Protein AF-A0A832HZZ3-F1 (afdb_monomer)

Secondary structure (DSSP, 8-state):
--TT-EEEETTT--EEEHHHHS-TTSTT----TTT----EEEPPPSPPPPPPP-

Structure (mmCIF, N/CA/C/O backbone):
data_AF-A0A832HZZ3-F1
#
_entry.id   AF-A0A832HZZ3-F1
#
loop_
_atom_site.group_PDB
_atom_site.id
_atom_site.type_symbol
_atom_site.label_atom_id
_atom_site.label_alt_id
_atom_site.label_comp_id
_atom_site.label_asym_id
_atom_site.label_entity_id
_atom_site.label_seq_id
_atom_site.pdbx_PDB_ins_code
_atom_site.Cartn_x
_atom_site.Cartn_y
_atom_site.Cartn_z
_atom_site.occupancy
_atom_site.B_iso_or_equiv
_atom_site.auth_seq_id
_atom_site.auth_comp_id
_atom_site.auth_asym_id
_atom_site.auth_atom_id
_atom_site.pdbx_PDB_model_num
ATOM 1 N N . MET A 1 1 ? 10.829 5.700 13.731 1.00 42.88 1 MET A N 1
ATOM 2 C CA . MET A 1 1 ? 11.303 5.114 12.461 1.00 42.88 1 MET A CA 1
ATOM 3 C C . MET A 1 1 ? 10.085 4.557 11.723 1.00 42.88 1 MET A C 1
ATOM 5 O O . MET A 1 1 ? 9.381 3.728 12.278 1.00 42.88 1 MET A O 1
ATOM 9 N N . ALA A 1 2 ? 9.721 5.124 10.568 1.00 51.12 2 ALA A N 1
ATOM 10 C CA . ALA A 1 2 ? 8.462 4.845 9.852 1.00 51.12 2 ALA A CA 1
ATOM 11 C C . ALA A 1 2 ? 8.653 3.759 8.776 1.00 51.12 2 ALA A C 1
ATOM 13 O O . ALA A 1 2 ? 8.370 3.969 7.600 1.00 51.12 2 ALA A O 1
ATOM 14 N N . GLU A 1 3 ? 9.195 2.614 9.175 1.00 56.62 3 GLU A N 1
ATOM 15 C CA . GLU A 1 3 ? 9.833 1.652 8.257 1.00 56.62 3 GLU A CA 1
ATOM 16 C C . GLU A 1 3 ? 8.839 0.689 7.595 1.00 56.62 3 GLU A C 1
ATOM 18 O O . GLU A 1 3 ? 9.217 -0.114 6.753 1.00 56.62 3 GLU A O 1
ATOM 23 N N . ASN A 1 4 ? 7.553 0.774 7.955 1.00 69.25 4 ASN A N 1
ATOM 24 C CA . ASN A 1 4 ? 6.555 -0.230 7.585 1.00 69.25 4 ASN A CA 1
ATOM 25 C C . ASN A 1 4 ? 5.258 0.384 7.033 1.00 69.25 4 ASN A C 1
ATOM 27 O O . ASN A 1 4 ? 4.143 -0.027 7.354 1.00 69.25 4 ASN A O 1
ATOM 31 N N . VAL A 1 5 ? 5.386 1.438 6.222 1.00 79.69 5 VAL A N 1
ATOM 32 C CA . VAL A 1 5 ? 4.236 2.011 5.512 1.00 79.69 5 VAL A CA 1
ATOM 33 C C . VAL A 1 5 ? 3.884 1.107 4.332 1.00 79.69 5 VAL A C 1
ATOM 35 O O . VAL A 1 5 ? 4.521 1.160 3.278 1.00 79.69 5 VAL A O 1
ATOM 38 N N . LEU A 1 6 ? 2.852 0.286 4.515 1.00 87.50 6 LEU A N 1
ATOM 39 C CA . LEU A 1 6 ? 2.322 -0.585 3.472 1.00 87.50 6 LEU A CA 1
ATOM 40 C C . LEU A 1 6 ? 1.382 0.180 2.537 1.00 87.50 6 LEU A C 1
ATOM 42 O O . LEU A 1 6 ? 0.528 0.966 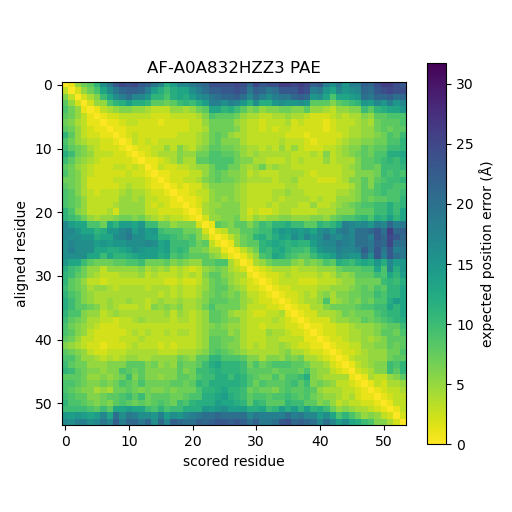2.960 1.00 87.50 6 LEU A O 1
ATOM 46 N N . TYR A 1 7 ? 1.522 -0.094 1.246 1.00 88.38 7 TYR A N 1
ATOM 47 C CA . TYR A 1 7 ? 0.670 0.420 0.187 1.00 88.38 7 TYR A CA 1
ATOM 48 C C . TYR A 1 7 ? -0.129 -0.725 -0.425 1.00 88.38 7 TYR A C 1
ATOM 50 O O . TYR A 1 7 ? 0.425 -1.760 -0.795 1.00 88.38 7 TYR A O 1
ATOM 58 N N . GLN A 1 8 ? -1.435 -0.521 -0.560 1.00 90.06 8 GLN A N 1
ATOM 59 C CA . GLN A 1 8 ? -2.365 -1.467 -1.157 1.00 90.06 8 GLN A CA 1
ATOM 60 C C . GLN A 1 8 ? -2.744 -1.042 -2.573 1.00 90.06 8 GLN A C 1
ATOM 62 O O . GLN A 1 8 ? -3.235 0.067 -2.782 1.00 90.06 8 GLN A O 1
ATOM 67 N N . CYS A 1 9 ? -2.597 -1.932 -3.549 1.00 90.62 9 CYS A N 1
ATOM 68 C CA . CYS A 1 9 ? -3.061 -1.672 -4.906 1.00 90.62 9 CYS A CA 1
ATOM 69 C C . CYS A 1 9 ? -4.583 -1.571 -4.963 1.00 90.62 9 CYS A C 1
ATOM 71 O O . CYS A 1 9 ? -5.282 -2.462 -4.490 1.00 90.62 9 CYS A O 1
ATOM 73 N N . VAL A 1 10 ? -5.098 -0.529 -5.619 1.00 88.94 10 VAL A N 1
ATOM 74 C CA . VAL A 1 10 ? -6.548 -0.348 -5.800 1.00 88.94 10 VAL A CA 1
ATOM 75 C C . VAL A 1 10 ? -7.153 -1.415 -6.717 1.00 88.94 10 VAL A C 1
ATOM 77 O O . VAL A 1 10 ? -8.318 -1.755 -6.555 1.00 88.94 10 VAL A O 1
ATOM 80 N N . ARG A 1 11 ? -6.369 -1.952 -7.663 1.00 88.06 11 ARG A N 1
ATOM 81 C CA . ARG A 1 11 ? -6.861 -2.893 -8.678 1.00 88.06 11 ARG A CA 1
ATOM 82 C C . ARG A 1 11 ? -6.791 -4.354 -8.238 1.00 88.06 11 ARG A C 1
ATOM 84 O O . ARG A 1 11 ? -7.776 -5.062 -8.371 1.00 88.06 11 ARG A O 1
ATOM 91 N N . CYS A 1 12 ? -5.638 -4.812 -7.747 1.00 87.62 12 CYS A N 1
ATOM 92 C CA . CYS A 1 12 ? -5.444 -6.217 -7.362 1.00 87.62 12 CYS A CA 1
ATOM 93 C C . CYS A 1 12 ? -5.434 -6.458 -5.846 1.00 87.62 12 CYS A C 1
ATOM 95 O O . CYS A 1 12 ? -5.293 -7.596 -5.417 1.00 87.62 12 CYS A O 1
ATOM 97 N N . GLY A 1 13 ? -5.514 -5.409 -5.021 1.00 86.75 13 GLY A N 1
ATOM 98 C CA . GLY A 1 13 ? -5.530 -5.540 -3.561 1.00 86.75 13 GLY A CA 1
ATOM 99 C C . GLY A 1 13 ? -4.192 -5.922 -2.917 1.00 86.75 13 GLY A C 1
ATOM 100 O O . GLY A 1 13 ? -4.122 -5.973 -1.689 1.00 86.75 13 GLY A O 1
ATOM 101 N N . LYS A 1 14 ? -3.126 -6.149 -3.703 1.00 86.94 14 LYS A N 1
ATOM 102 C CA . LYS A 1 14 ? -1.798 -6.522 -3.189 1.00 86.94 14 LYS A CA 1
ATOM 103 C C . LYS A 1 14 ? -1.232 -5.438 -2.272 1.00 86.94 14 LYS A C 1
ATOM 105 O O . LYS A 1 14 ? -1.230 -4.263 -2.643 1.00 86.94 14 LYS A O 1
ATOM 110 N N . GLN A 1 15 ? -0.734 -5.856 -1.112 1.00 89.44 15 GLN A N 1
ATOM 111 C CA . GLN A 1 15 ? -0.079 -5.001 -0.125 1.00 89.44 15 GLN A CA 1
ATOM 112 C C . GLN A 1 15 ? 1.434 -5.177 -0.235 1.00 89.44 15 GLN A C 1
ATOM 114 O O . GLN A 1 15 ? 1.912 -6.308 -0.257 1.00 89.44 15 GLN A O 1
ATOM 119 N N . ALA A 1 16 ? 2.168 -4.076 -0.347 1.00 86.81 16 ALA A N 1
ATOM 120 C CA . ALA A 1 16 ? 3.625 -4.088 -0.410 1.00 86.81 16 ALA A CA 1
ATOM 121 C C . ALA A 1 16 ? 4.194 -2.749 0.104 1.00 86.81 16 ALA A C 1
ATOM 123 O O . ALA A 1 16 ? 3.501 -1.726 0.016 1.00 86.81 16 ALA A O 1
ATOM 124 N N . PRO A 1 17 ? 5.421 -2.720 0.649 1.00 87.94 17 PRO A N 1
ATOM 125 C CA . PRO A 1 17 ? 6.095 -1.491 1.060 1.00 87.94 17 PRO A CA 1
ATOM 126 C C . PRO A 1 17 ? 6.469 -0.624 -0.148 1.00 87.94 17 PRO A C 1
ATOM 128 O O . PRO A 1 17 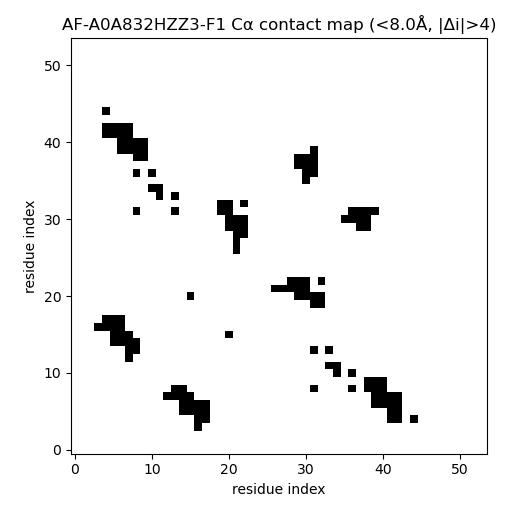? 6.564 -1.114 -1.272 1.00 87.94 17 PRO A O 1
ATOM 131 N N . LEU A 1 18 ? 6.730 0.667 0.083 1.00 83.75 18 LEU A N 1
ATOM 132 C CA . LEU A 1 18 ? 7.072 1.630 -0.977 1.00 83.75 18 LEU A CA 1
ATOM 133 C C . LEU A 1 18 ? 8.206 1.142 -1.897 1.00 83.75 18 LEU A C 1
ATOM 135 O O . LEU A 1 18 ? 8.130 1.332 -3.109 1.00 83.75 18 LEU A O 1
ATOM 139 N N . SER A 1 19 ? 9.211 0.472 -1.329 1.00 81.44 19 SER A N 1
ATOM 140 C CA . SER A 1 19 ? 10.378 -0.051 -2.044 1.00 81.44 19 SER A CA 1
ATOM 141 C C . SER A 1 19 ? 10.015 -1.060 -3.139 1.00 81.44 19 SER A C 1
ATOM 143 O O . SER A 1 19 ? 10.638 -1.074 -4.191 1.00 81.44 19 SER A O 1
ATOM 145 N N . GLU A 1 20 ? 8.977 -1.877 -2.938 1.00 80.38 20 GLU A N 1
ATOM 146 C CA . GLU A 1 20 ? 8.514 -2.831 -3.959 1.00 80.38 20 GLU A CA 1
ATOM 147 C C . GLU A 1 20 ? 7.708 -2.165 -5.084 1.00 80.38 20 GLU A C 1
ATOM 149 O O . GLU A 1 20 ? 7.598 -2.709 -6.185 1.00 80.38 20 GLU A O 1
ATOM 154 N N . TRP A 1 21 ? 7.113 -1.003 -4.806 1.00 80.38 21 TRP A N 1
ATOM 155 C CA . TRP A 1 21 ? 6.343 -0.224 -5.778 1.00 80.38 21 TRP A CA 1
ATOM 156 C C . TRP A 1 21 ? 7.223 0.668 -6.656 1.00 80.38 21 TRP A C 1
ATOM 158 O O . TRP A 1 21 ? 6.873 0.958 -7.802 1.00 80.38 21 TRP A O 1
ATOM 168 N N . GLN A 1 22 ? 8.353 1.115 -6.113 1.00 75.75 22 GLN A N 1
ATOM 169 C CA . GLN A 1 22 ? 9.388 1.862 -6.817 1.00 75.75 22 GLN A CA 1
ATOM 170 C C . GLN A 1 22 ? 10.376 0.875 -7.443 1.00 75.75 22 GLN A C 1
ATOM 172 O O . GLN A 1 22 ? 11.511 0.738 -6.996 1.00 75.75 22 GLN A O 1
ATOM 177 N N . ARG A 1 23 ? 9.927 0.131 -8.460 1.00 65.88 23 ARG A N 1
ATOM 178 C CA . ARG A 1 23 ? 10.836 -0.754 -9.195 1.00 65.88 23 ARG A CA 1
ATOM 179 C C . ARG A 1 23 ? 11.881 0.059 -9.961 1.00 65.88 23 ARG A C 1
ATOM 181 O O 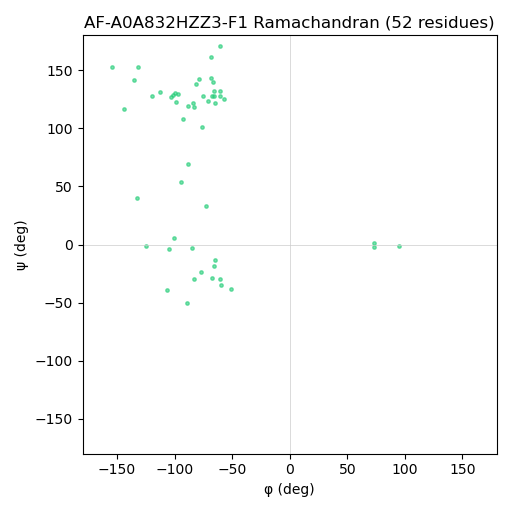. ARG A 1 23 ? 11.578 1.097 -10.543 1.00 65.88 23 ARG A O 1
ATOM 188 N N . ILE A 1 24 ? 13.102 -0.466 -9.935 1.00 56.19 24 ILE A N 1
ATOM 189 C CA . ILE A 1 24 ? 14.364 0.150 -10.376 1.00 56.19 24 ILE A CA 1
ATOM 190 C C . ILE A 1 24 ? 14.403 0.402 -11.896 1.00 56.19 24 ILE A C 1
ATOM 192 O O . ILE A 1 24 ? 15.183 1.227 -12.360 1.00 56.19 24 ILE A O 1
ATOM 196 N N . ASP A 1 25 ? 13.533 -0.261 -12.663 1.00 60.03 25 ASP A N 1
ATOM 197 C CA . ASP A 1 25 ? 13.576 -0.293 -14.132 1.00 60.03 25 ASP A CA 1
ATOM 198 C C . ASP A 1 25 ? 13.430 1.094 -14.783 1.00 60.03 25 ASP A C 1
ATOM 200 O O . ASP A 1 25 ? 13.956 1.331 -15.868 1.00 60.03 25 ASP A O 1
ATOM 204 N N . VAL A 1 26 ? 12.715 2.023 -14.134 1.00 62.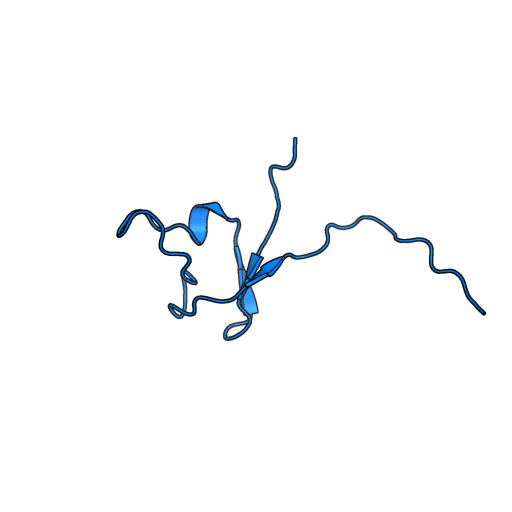16 26 VAL A N 1
ATOM 205 C CA . VAL A 1 26 ? 12.624 3.425 -14.564 1.00 62.16 26 VAL A CA 1
ATOM 206 C C . VAL A 1 26 ? 12.580 4.326 -13.326 1.00 62.16 26 VAL A C 1
ATOM 208 O O . VAL A 1 26 ? 11.600 4.259 -12.572 1.00 62.16 26 VAL A O 1
ATOM 211 N N . PRO A 1 27 ? 13.577 5.203 -13.103 1.00 61.88 27 PRO A N 1
ATOM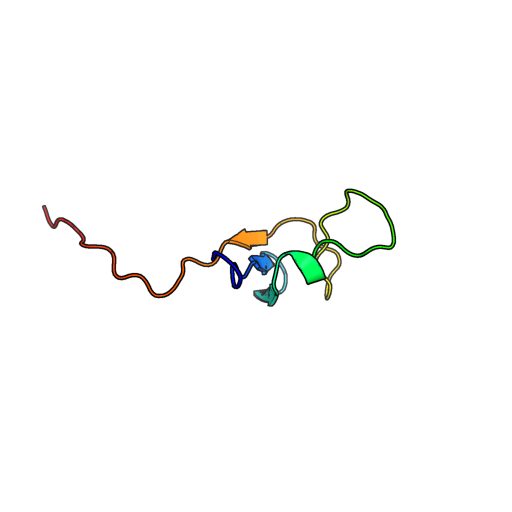 212 C CA . PRO A 1 27 ? 13.550 6.130 -11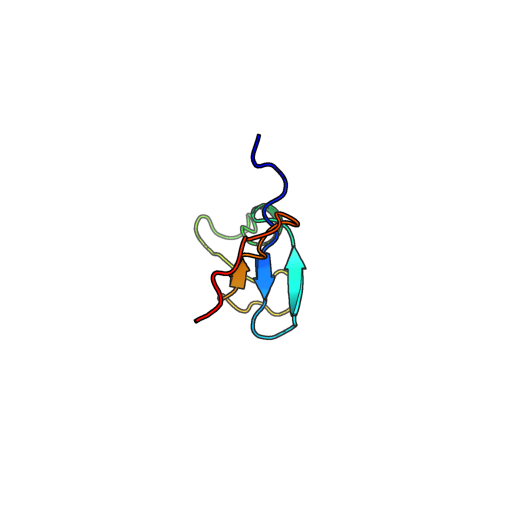.978 1.00 61.88 27 PRO A CA 1
ATOM 213 C C . PRO A 1 27 ? 12.283 6.999 -12.040 1.00 61.88 27 PRO A C 1
ATOM 215 O O . PRO A 1 27 ? 11.984 7.625 -13.055 1.00 61.88 27 PRO A O 1
ATOM 218 N N . GLY A 1 28 ? 11.500 6.995 -10.956 1.00 66.56 28 GLY A N 1
ATOM 219 C CA . GLY A 1 28 ? 10.274 7.794 -10.821 1.00 66.56 28 GLY A CA 1
ATOM 220 C C . GLY A 1 28 ? 8.957 7.093 -11.183 1.00 66.56 28 GLY A C 1
ATOM 221 O O . GLY A 1 28 ? 7.898 7.701 -11.026 1.00 66.56 28 GLY A O 1
ATOM 222 N N . GLN A 1 29 ? 8.959 5.826 -11.620 1.00 73.25 29 GLN A N 1
ATOM 223 C CA . GLN A 1 29 ? 7.705 5.096 -11.846 1.00 73.25 29 GLN A CA 1
ATOM 224 C C . GLN A 1 29 ? 7.212 4.366 -10.593 1.00 73.25 29 GLN A C 1
ATOM 226 O O . GLN A 1 29 ? 7.840 3.44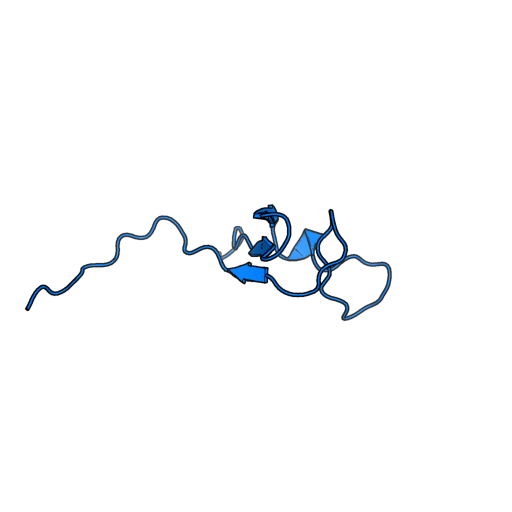4 -10.088 1.00 73.25 29 GLN A O 1
ATOM 231 N N . PHE A 1 30 ? 6.016 4.740 -10.139 1.00 80.94 30 PHE A N 1
ATOM 232 C CA . PHE A 1 30 ? 5.274 4.021 -9.108 1.00 80.94 30 PHE A CA 1
ATOM 233 C C . PHE A 1 30 ? 4.322 3.020 -9.774 1.00 80.94 30 PHE A C 1
ATOM 235 O O . PHE A 1 30 ? 3.336 3.411 -10.408 1.00 80.94 30 PHE A O 1
ATOM 242 N N . LYS A 1 31 ? 4.626 1.724 -9.679 1.00 82.75 31 LYS A N 1
ATOM 243 C CA . LYS A 1 31 ? 3.853 0.652 -10.321 1.00 82.75 31 LYS A CA 1
ATOM 244 C C . LYS A 1 31 ? 3.629 -0.504 -9.361 1.00 82.75 31 LYS A C 1
ATOM 246 O O . LYS A 1 31 ? 4.516 -0.904 -8.620 1.00 82.75 31 LYS A O 1
ATOM 251 N N . CYS A 1 32 ? 2.440 -1.093 -9.424 1.00 84.19 32 CYS A N 1
ATOM 252 C CA . CYS A 1 32 ? 2.139 -2.290 -8.662 1.00 84.19 32 CYS A CA 1
ATOM 253 C C . CYS A 1 32 ? 3.001 -3.460 -9.168 1.00 84.19 32 CYS A C 1
ATOM 255 O O . CYS A 1 32 ? 2.922 -3.776 -10.361 1.00 84.19 32 CYS A O 1
ATOM 257 N N . PRO A 1 33 ? 3.723 -4.174 -8.284 1.00 81.69 33 PRO A N 1
ATOM 258 C CA . PRO A 1 33 ? 4.600 -5.281 -8.670 1.00 81.69 33 PRO A CA 1
ATOM 259 C C . PRO A 1 33 ? 3.868 -6.492 -9.275 1.00 81.69 33 PRO A C 1
ATOM 261 O O . PRO A 1 33 ? 4.512 -7.384 -9.820 1.00 81.69 33 PRO A O 1
ATOM 264 N N . SER A 1 34 ? 2.539 -6.559 -9.149 1.00 83.88 34 SER A N 1
ATOM 265 C CA . SER A 1 34 ? 1.724 -7.690 -9.612 1.00 83.88 34 SER A CA 1
ATOM 266 C C . SER A 1 34 ? 0.909 -7.395 -10.872 1.00 83.88 34 SER A C 1
ATOM 268 O O . SER A 1 34 ? 0.805 -8.267 -11.723 1.00 83.88 34 SER A O 1
ATOM 270 N N . CYS A 1 35 ? 0.332 -6.197 -11.012 1.00 84.94 35 CYS A N 1
ATOM 271 C CA . CYS A 1 35 ? -0.559 -5.878 -12.138 1.00 84.94 35 CYS A CA 1
ATOM 272 C C . CYS A 1 35 ? -0.147 -4.637 -12.947 1.00 84.94 35 CYS A C 1
ATOM 274 O O . CYS A 1 35 ? -0.854 -4.258 -13.878 1.00 84.94 35 CYS A O 1
ATOM 276 N N . GLY A 1 36 ? 0.940 -3.953 -12.570 1.00 81.75 36 GLY A N 1
ATOM 277 C CA . GLY A 1 36 ? 1.428 -2.746 -13.250 1.00 81.75 36 GLY A CA 1
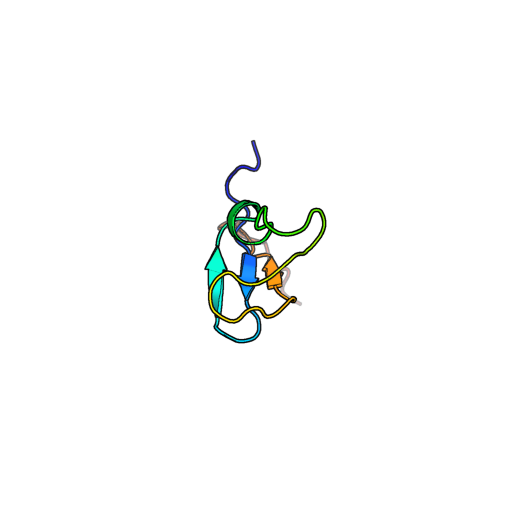ATOM 278 C C . GLY A 1 36 ? 0.595 -1.475 -13.026 1.00 81.75 36 GLY A C 1
ATOM 279 O O . GLY A 1 36 ? 0.931 -0.424 -13.569 1.00 81.75 36 GLY A O 1
ATOM 280 N N . TYR A 1 37 ? -0.475 -1.535 -12.223 1.00 87.19 37 TYR A N 1
ATOM 281 C CA . TYR A 1 37 ? -1.327 -0.379 -11.928 1.00 87.19 37 TYR A CA 1
ATOM 282 C C . TYR A 1 37 ? -0.595 0.669 -11.079 1.00 87.19 37 TYR A C 1
ATOM 284 O O . TYR A 1 37 ? 0.178 0.313 -10.194 1.00 87.19 37 TYR A O 1
ATOM 292 N N . LYS A 1 38 ? -0.847 1.959 -11.317 1.00 85.12 38 LYS A N 1
ATOM 293 C CA . LYS A 1 38 ? -0.046 3.067 -10.756 1.00 85.12 38 LYS A CA 1
ATOM 294 C C . LYS A 1 38 ? -0.666 3.753 -9.534 1.00 85.12 38 LYS A C 1
ATOM 296 O O . LYS A 1 38 ? -0.157 4.766 -9.075 1.00 85.12 38 LYS A O 1
ATOM 301 N N . VAL A 1 39 ? -1.782 3.239 -9.021 1.00 85.12 39 VAL A N 1
ATOM 302 C CA . VAL A 1 39 ? -2.507 3.852 -7.897 1.00 85.12 39 VAL A CA 1
ATOM 303 C C . VAL A 1 39 ? -2.564 2.882 -6.723 1.00 85.12 39 VAL A C 1
ATOM 305 O O . VAL A 1 39 ? -2.999 1.733 -6.871 1.00 85.12 39 VAL A O 1
ATOM 308 N N . ALA A 1 40 ? -2.152 3.365 -5.551 1.00 89.56 40 ALA A N 1
ATOM 309 C CA . ALA A 1 40 ? -2.186 2.626 -4.297 1.00 89.56 40 ALA A CA 1
ATOM 310 C C . ALA A 1 40 ? -2.801 3.452 -3.163 1.00 89.56 40 ALA A C 1
ATOM 312 O O . ALA A 1 40 ? -2.721 4.679 -3.149 1.00 89.56 40 ALA A O 1
ATOM 313 N N . LYS A 1 41 ? -3.380 2.764 -2.182 1.00 89.56 41 LYS A N 1
ATOM 314 C CA . LYS A 1 41 ? -3.875 3.323 -0.923 1.00 89.56 41 LYS A CA 1
ATOM 315 C C . LYS A 1 41 ? -2.845 3.064 0.169 1.00 89.56 41 LYS A C 1
ATOM 317 O O . LYS A 1 41 ? -2.401 1.932 0.334 1.00 89.56 41 LYS A O 1
ATOM 322 N N . LYS A 1 42 ? -2.477 4.090 0.935 1.00 88.38 42 LYS A N 1
ATOM 323 C CA . LYS A 1 42 ? -1.649 3.912 2.134 1.00 88.38 42 LYS A CA 1
ATOM 324 C C . LYS A 1 42 ? -2.487 3.236 3.218 1.00 88.38 42 LYS A C 1
ATOM 326 O O . LYS A 1 42 ? -3.542 3.757 3.584 1.00 88.38 42 LYS A O 1
ATOM 331 N N . ILE A 1 43 ? -2.029 2.098 3.728 1.00 88.75 43 ILE A N 1
ATOM 332 C CA . ILE A 1 43 ? -2.716 1.393 4.808 1.00 88.75 43 ILE A CA 1
ATOM 333 C C . ILE A 1 43 ? -2.450 2.146 6.111 1.00 88.75 43 ILE A C 1
ATOM 335 O O . ILE A 1 43 ? -1.306 2.460 6.447 1.00 88.75 43 ILE A O 1
ATOM 339 N N . ARG A 1 44 ? -3.522 2.479 6.836 1.00 81.94 44 ARG A N 1
ATOM 340 C CA . ARG A 1 44 ? -3.399 3.054 8.17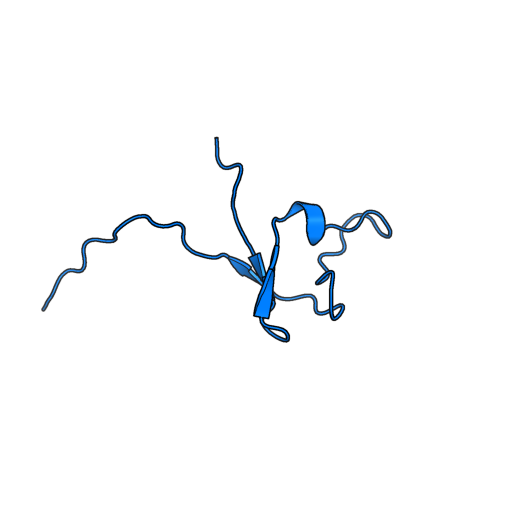7 1.00 81.94 44 ARG A CA 1
ATOM 341 C C . ARG A 1 44 ? -2.823 1.970 9.089 1.00 81.94 44 ARG A C 1
ATOM 343 O O . ARG A 1 44 ? -3.352 0.865 9.125 1.00 81.94 44 ARG A O 1
ATOM 350 N N . GLY A 1 45 ? -1.750 2.294 9.809 1.00 82.06 45 GLY A N 1
ATOM 351 C CA . GLY A 1 45 ? -1.183 1.389 10.809 1.00 82.06 45 GLY A CA 1
ATOM 352 C C . GLY A 1 45 ? -2.188 1.057 11.922 1.00 82.06 45 GLY A C 1
ATOM 353 O O . GLY A 1 45 ? -3.230 1.712 12.018 1.00 82.06 45 GLY A O 1
ATOM 354 N N . PRO A 1 46 ? -1.873 0.090 12.799 1.00 80.94 46 PRO A N 1
ATOM 355 C CA . PRO A 1 46 ? -2.762 -0.392 13.863 1.00 80.94 46 PRO A CA 1
ATOM 356 C C . PRO A 1 46 ? -2.929 0.607 15.029 1.00 80.94 46 PRO A C 1
ATOM 358 O O . PRO A 1 46 ? -3.073 0.223 16.184 1.00 80.94 46 PRO A O 1
ATOM 361 N N . LEU A 1 47 ? -2.896 1.910 14.749 1.00 82.69 47 LEU A N 1
ATOM 362 C CA . LEU A 1 47 ? -3.107 2.963 15.732 1.00 82.69 47 LEU A CA 1
ATOM 363 C C . LEU A 1 47 ? -4.607 3.187 15.921 1.00 82.69 47 LEU A C 1
ATOM 365 O O . LEU A 1 47 ? -5.314 3.587 14.989 1.00 82.69 47 LEU A O 1
ATOM 369 N N . ALA A 1 48 ? -5.082 2.952 17.144 1.00 86.88 48 ALA A N 1
ATOM 370 C CA . ALA A 1 48 ? -6.457 3.231 17.522 1.00 86.88 48 ALA A CA 1
ATOM 371 C C . ALA A 1 48 ? -6.753 4.729 17.365 1.00 86.88 48 ALA A C 1
ATOM 373 O O . ALA A 1 48 ? -6.042 5.586 17.894 1.00 86.88 48 ALA A O 1
ATOM 374 N N . LYS A 1 49 ? -7.828 5.055 16.642 1.00 86.88 49 LYS A N 1
ATOM 375 C CA . LYS A 1 49 ? -8.337 6.424 16.550 1.00 86.88 49 LYS A CA 1
ATOM 376 C C . LYS A 1 49 ? -9.508 6.568 17.515 1.00 86.88 49 LYS A C 1
ATOM 378 O O . LYS A 1 49 ? -10.492 5.849 17.376 1.00 86.88 49 LYS A O 1
ATOM 383 N N . ARG A 1 50 ? -9.432 7.518 18.453 1.00 89.06 50 ARG A N 1
ATOM 384 C CA . ARG A 1 50 ? -10.601 7.914 19.250 1.00 89.06 50 ARG A CA 1
ATOM 385 C C . ARG A 1 50 ? -11.631 8.539 18.308 1.00 89.06 50 ARG A C 1
ATOM 387 O O . ARG A 1 50 ? -11.320 9.504 17.607 1.00 89.06 50 ARG A O 1
ATOM 394 N N . LEU A 1 51 ? -12.827 7.968 18.266 1.00 90.31 51 LEU A N 1
ATOM 395 C CA . LEU A 1 51 ? -13.955 8.515 17.520 1.00 90.31 51 LEU A CA 1
ATOM 396 C C . LEU A 1 51 ? -14.818 9.313 18.498 1.00 90.31 51 LEU A C 1
ATOM 398 O O . LEU A 1 51 ? -15.127 8.817 19.577 1.00 90.31 51 LEU A O 1
ATOM 402 N N . SER A 1 52 ? -15.161 10.553 18.146 1.00 87.38 52 SER A N 1
ATOM 403 C CA . SER A 1 52 ? -16.189 11.295 18.879 1.00 87.38 52 SER A CA 1
ATOM 404 C C . SER A 1 52 ? -17.543 10.882 18.324 1.00 87.38 52 SER A C 1
ATOM 406 O O . SER A 1 52 ? -17.784 11.042 17.127 1.00 87.38 52 SER A O 1
ATOM 408 N N . THR A 1 53 ? -18.405 10.359 19.184 1.00 85.94 53 THR A N 1
ATOM 409 C CA . THR A 1 53 ? -19.825 10.155 18.878 1.00 85.94 53 THR A CA 1
ATOM 410 C C . THR A 1 53 ? -20.554 11.497 19.022 1.00 85.94 53 THR A C 1
ATOM 412 O O . THR A 1 53 ? -20.163 12.304 19.868 1.00 85.94 53 THR A O 1
ATOM 415 N N . LYS A 1 54 ? -21.531 11.766 18.148 1.00 70.50 54 LYS A N 1
ATOM 416 C CA . LYS A 1 54 ? -22.501 12.861 18.316 1.00 70.50 54 LYS A CA 1
ATOM 417 C C . LYS A 1 54 ? -23.626 12.414 19.234 1.00 70.50 54 LYS A C 1
ATOM 419 O O . LYS A 1 54 ? -24.004 11.230 19.112 1.00 70.50 54 LYS A O 1
#

pLDDT: mean 80.09, std 11.19, range [42.88, 90.62]

Nearest PDB structures (foldseek):
  1vd4-assembly1_A  TM=5.582E-01  e=1.012E+00  Homo sapiens
  4ywl-assembly1_A  TM=5.963E-01  e=6.636E-01  Pyrococcus furiosus DSM 3638
  4ywm-assembly1_A  TM=6.086E-01  e=1.251E+00  Pyrococcus furiosus DSM 3638
  6o9l-assembly1_Q  TM=6.064E-01  e=1.545E+00  Homo sapiens
  4pog-assembly2_G  TM=5.900E-01  e=1.251E+00  Pyrococcus furiosus DSM 3638

Mean predicted aligned error: 7.32 Å

Sequence (54 aa):
MAENVLYQCVRCGKQAPLSEWQRIDVPGQFKCPSCGYKVAKKIRGPLAKRLSTK

Solvent-accessible surface area (backbone atoms only — not comparable to full-atom values): 3620 Å² total; per-residue (Å²): 134,86,86,78,59,35,30,26,30,74,85,80,61,53,71,42,44,62,71,60,26,49,46,81,91,44,89,90,46,57,30,35,83,86,78,62,49,69,55,64,45,77,56,81,68,98,70,86,75,89,78,86,83,130

Foldseek 3Di:
DPQDFWWADPPPRDIDDQVCQCDPPDHPQRADNPPRDRDTDTDDPPDDDDDDDD

Radius of gyration: 13.97 Å; Cα contacts (8 Å, |Δi|>4): 70; chains: 1; bounding box: 37×21×34 Å